Protein AF-A0A1F6EEN8-F1 (afdb_monomer)

Mean predicted aligned error: 21.44 Å

Sequence (110 aa):
MDQMNQPQQTGQVPPGIPPQPKTPKPIGPIVGIVVIVIILIIGGFYLWGERLVKNGYPGNGQYQTENAAPDAQTAALEKQGTSDTASSIEADLKATDLDSLDSGFDSSAL

Radius of gyration: 44.81 Å; Cα contacts (8 Å, |Δi|>4): 16; chains: 1; bounding box: 64×47×132 Å

Secondary structure (DSSP, 8-state):
-----PPP----PPPPPPPPP-PPPP-HHHHHHHHHHHHHHHHHHHHHHHHHHHS-STTS-------PPPPHHHHHHT------SHHHHHHHHHHS--HHHHTT------

Solvent-accessible surface area (backbone atoms only — not comparable to full-atom values): 7413 Å² total; per-residue (Å²): 139,81,86,81,81,75,81,82,80,76,81,78,74,77,84,76,78,74,83,76,81,81,74,79,79,80,58,65,67,58,55,53,51,52,54,52,52,53,52,49,52,51,51,50,50,51,61,51,48,51,48,46,68,74,41,41,60,98,84,48,75,71,65,77,79,67,84,61,75,67,51,77,65,56,54,55,67,69,67,62,76,95,53,92,46,72,71,48,48,55,49,47,61,70,68,55,77,63,73,67,60,62,72,74,65,73,76,85,83,124

pLDDT: mean 74.29, std 15.77, range [44.62, 97.56]

Organism: NCBI:txid1798508

Foldseek 3Di:
DDPDDDPDD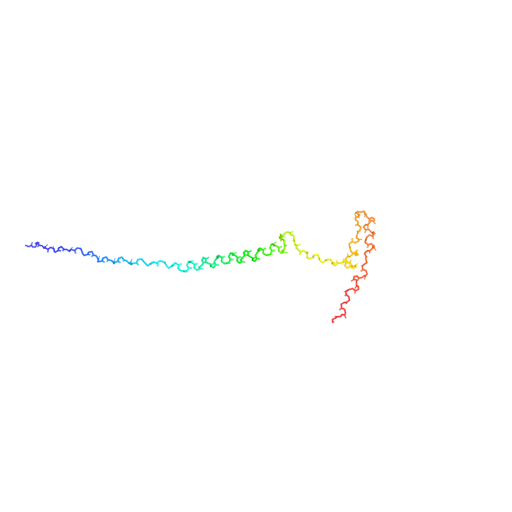DDDDPPDDPPDPDDDDDCVVVVVVVVVVVVCVVVVCVVVVVCCVVQPDPVDGPPVPPPPDQPPVRVLVVPQDPDPDPVSVVVRVVSDDPVVVVVVPPPPPD

Structure (mmCIF, N/CA/C/O backbone):
data_AF-A0A1F6EEN8-F1
#
_entry.id   AF-A0A1F6EEN8-F1
#
loop_
_atom_site.group_PDB
_atom_site.id
_atom_site.type_symbol
_atom_site.label_atom_id
_atom_site.label_alt_id
_atom_site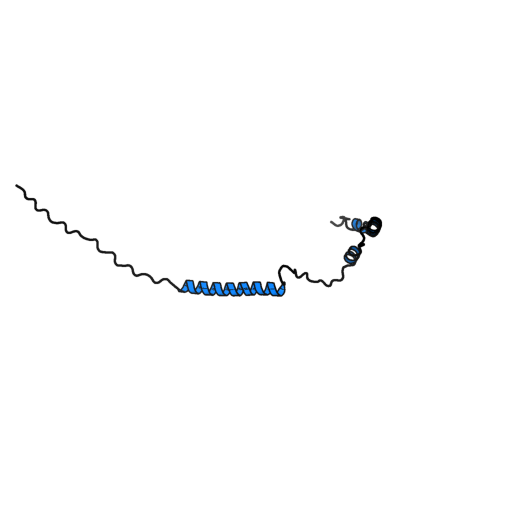.label_comp_id
_atom_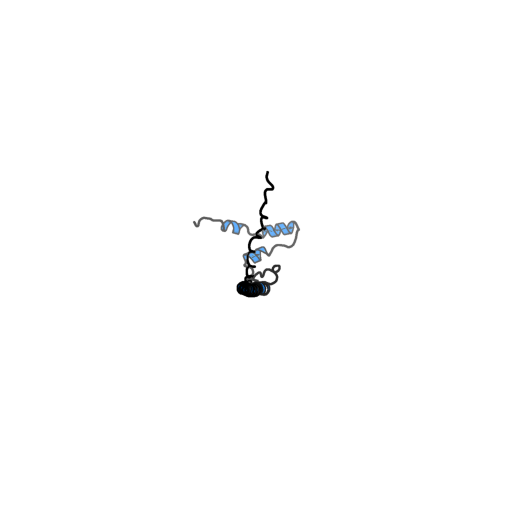site.label_asym_id
_atom_site.label_entity_id
_atom_site.label_seq_id
_atom_site.pdbx_PDB_ins_code
_atom_site.Cartn_x
_atom_site.Cartn_y
_atom_site.Cartn_z
_atom_site.occupancy
_atom_site.B_iso_or_equiv
_atom_site.auth_seq_id
_atom_site.auth_comp_id
_atom_site.auth_asym_id
_atom_site.auth_atom_id
_atom_site.pdbx_PDB_model_num
ATOM 1 N N . MET A 1 1 ? -32.078 36.175 91.862 1.00 48.06 1 MET A N 1
ATOM 2 C CA . MET A 1 1 ? -31.894 36.809 90.546 1.00 48.06 1 MET A CA 1
ATOM 3 C C . MET A 1 1 ? -30.993 35.894 89.731 1.00 48.06 1 MET A C 1
ATOM 5 O O . MET A 1 1 ? -29.799 35.822 89.974 1.00 48.06 1 MET A O 1
ATOM 9 N N . ASP A 1 2 ? -31.673 35.082 88.922 1.00 53.91 2 ASP A N 1
ATOM 10 C CA . ASP A 1 2 ? -31.304 34.536 87.609 1.00 53.91 2 ASP A CA 1
ATOM 11 C C . ASP A 1 2 ? -30.119 33.567 87.470 1.00 53.91 2 ASP A C 1
ATOM 13 O O . ASP A 1 2 ? -29.071 33.894 86.924 1.00 53.91 2 ASP A O 1
ATOM 17 N N . GLN A 1 3 ? -30.360 32.298 87.825 1.00 55.56 3 GLN A N 1
ATOM 18 C CA . GLN A 1 3 ? -29.746 31.174 87.109 1.00 55.56 3 GLN A CA 1
ATOM 19 C C . GLN A 1 3 ? -30.640 30.819 85.913 1.00 55.56 3 GLN A C 1
ATOM 21 O O . GLN A 1 3 ? -31.659 30.144 86.057 1.00 55.56 3 GLN A O 1
ATOM 26 N N . MET A 1 4 ? -30.274 31.318 84.730 1.00 60.03 4 MET A N 1
ATOM 27 C CA . MET A 1 4 ? -30.890 30.921 83.464 1.00 60.03 4 MET A CA 1
ATOM 28 C C . MET A 1 4 ? -30.447 29.502 83.108 1.00 60.03 4 MET A C 1
ATOM 30 O O . MET A 1 4 ? -29.322 29.263 82.676 1.00 60.03 4 MET A O 1
ATOM 34 N N . ASN A 1 5 ? -31.369 28.568 83.296 1.00 64.25 5 ASN A N 1
ATOM 35 C CA . ASN A 1 5 ? -31.290 27.201 82.813 1.00 64.25 5 ASN A CA 1
ATOM 36 C C . ASN A 1 5 ? -31.353 27.215 81.271 1.00 64.25 5 ASN A C 1
ATOM 38 O O . ASN A 1 5 ? -32.419 27.452 80.703 1.00 64.25 5 ASN A O 1
ATOM 42 N N . GLN A 1 6 ? -30.227 27.013 80.580 1.00 67.25 6 GLN A N 1
ATOM 43 C CA . GLN A 1 6 ? -30.236 26.809 79.127 1.00 67.25 6 GLN A CA 1
ATOM 44 C C . GLN A 1 6 ? -30.618 25.352 78.823 1.00 67.25 6 GLN A C 1
ATOM 46 O O . GLN A 1 6 ? -29.950 24.444 79.323 1.00 67.25 6 GLN A O 1
ATOM 51 N N . PRO A 1 7 ? -31.647 25.077 78.001 1.00 60.12 7 PRO A N 1
ATOM 52 C CA . PRO A 1 7 ? -31.867 23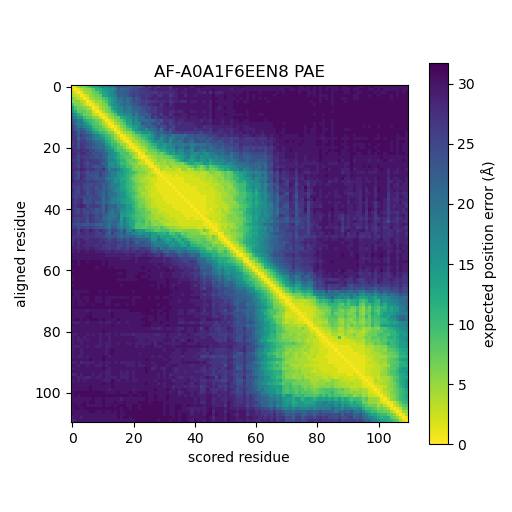.729 77.503 1.00 60.12 7 PRO A CA 1
ATOM 53 C C . PRO A 1 7 ? -30.735 23.359 76.542 1.00 60.12 7 PRO A C 1
ATOM 55 O O . PRO A 1 7 ? -30.407 24.109 75.621 1.00 60.12 7 PRO A O 1
ATOM 58 N N . GLN A 1 8 ? -30.133 22.191 76.762 1.00 52.09 8 GLN A N 1
ATOM 59 C CA . GLN A 1 8 ? -29.136 21.638 75.858 1.00 52.09 8 GLN A CA 1
ATOM 60 C C . GLN A 1 8 ? -29.762 21.410 74.482 1.00 52.09 8 GLN A C 1
ATOM 62 O O . GLN A 1 8 ? -30.694 20.620 74.330 1.00 52.09 8 GLN A O 1
ATOM 67 N N . GLN A 1 9 ? -29.239 22.106 73.475 1.00 55.66 9 GLN A N 1
ATOM 68 C CA . GLN A 1 9 ? -29.523 21.804 72.080 1.00 55.66 9 GLN A CA 1
ATOM 69 C C . GLN A 1 9 ? -28.856 20.468 71.752 1.00 55.66 9 GLN A C 1
ATOM 71 O O . GLN A 1 9 ? -27.650 20.388 71.528 1.00 55.66 9 GLN A O 1
ATOM 76 N N . THR A 1 10 ? -29.641 19.394 71.761 1.00 53.03 10 THR A N 1
ATOM 77 C CA . THR A 1 10 ? -29.237 18.109 71.195 1.00 53.03 10 THR A CA 1
ATOM 78 C C . THR A 1 10 ? -28.947 18.319 69.712 1.00 53.03 10 THR A C 1
ATOM 80 O O . THR A 1 10 ? -29.854 18.654 68.948 1.00 53.03 10 THR A O 1
ATOM 83 N N . GLY A 1 11 ? -27.688 18.151 69.308 1.00 56.59 11 GLY A N 1
ATOM 84 C CA . GLY A 1 11 ? -27.285 18.212 67.908 1.00 56.59 11 GLY A CA 1
ATOM 85 C C . GLY A 1 11 ? -28.054 17.180 67.087 1.00 56.59 11 GLY A C 1
ATOM 86 O O . GLY A 1 11 ? -27.851 15.978 67.241 1.00 56.59 11 GLY A O 1
ATOM 87 N N . GLN A 1 12 ? -28.947 17.648 66.218 1.00 55.06 12 GLN A N 1
ATOM 88 C CA . GLN A 1 12 ? -29.545 16.810 65.188 1.00 55.06 12 GLN A CA 1
ATOM 89 C C . GLN A 1 12 ? -28.522 16.650 64.064 1.00 55.06 12 GLN A C 1
ATOM 91 O O . GLN A 1 12 ? -28.271 17.571 63.289 1.00 55.06 12 GLN A O 1
ATOM 96 N N . VAL A 1 13 ? -27.906 15.473 63.997 1.00 65.62 13 VAL A N 1
ATOM 97 C CA . VAL A 1 13 ? -27.183 15.014 62.807 1.00 65.62 13 VAL A CA 1
ATOM 98 C C . VAL A 1 13 ? -28.207 14.872 61.672 1.00 65.62 13 VAL A C 1
ATOM 100 O O . VAL A 1 13 ? -29.217 14.192 61.876 1.00 65.62 13 VAL A O 1
ATOM 103 N N . PRO A 1 14 ? -28.002 15.498 60.497 1.00 70.56 14 PRO A N 1
ATOM 104 C CA . PRO A 1 14 ? -28.895 15.320 59.358 1.00 70.56 14 PRO A CA 1
ATOM 105 C C . PRO A 1 14 ? -29.033 13.828 59.011 1.00 70.56 14 PRO A C 1
ATOM 107 O O . PRO A 1 14 ? -28.020 13.120 59.022 1.00 70.56 14 PRO A O 1
ATOM 110 N N . PRO A 1 15 ? -30.240 13.330 58.688 1.00 70.94 15 PRO A N 1
ATOM 111 C CA . PRO A 1 15 ? -30.422 11.958 58.236 1.00 70.94 15 PRO A CA 1
ATOM 112 C C . PRO A 1 15 ? -29.534 11.690 57.019 1.00 70.94 15 PRO A C 1
ATOM 114 O O . PRO A 1 15 ? -29.614 12.393 56.010 1.00 70.94 15 PRO A O 1
ATOM 117 N N . GLY A 1 16 ? -28.659 10.690 57.135 1.00 72.25 16 GLY A N 1
ATOM 118 C CA . GLY A 1 16 ? -27.762 10.283 56.063 1.00 72.25 16 GLY A CA 1
ATOM 119 C C . GLY A 1 16 ? -28.547 9.902 54.811 1.00 72.25 16 GLY A C 1
ATOM 120 O O . GLY A 1 16 ? -29.500 9.126 54.872 1.00 72.25 16 GLY A O 1
ATOM 121 N N . ILE A 1 17 ? -28.136 10.458 53.672 1.00 74.25 17 ILE A N 1
ATOM 122 C CA . ILE A 1 17 ? -28.636 10.070 52.353 1.00 74.25 17 ILE A CA 1
ATOM 123 C C . ILE A 1 17 ? -28.385 8.560 52.203 1.00 74.25 17 ILE A C 1
ATOM 125 O O . ILE A 1 17 ? -27.242 8.126 52.390 1.00 74.25 17 ILE A O 1
ATOM 129 N N . PRO A 1 18 ? -29.409 7.743 51.897 1.00 76.44 18 PRO A N 1
ATOM 130 C CA . PRO A 1 18 ? -29.212 6.315 51.709 1.00 76.44 18 PRO A CA 1
ATOM 131 C C . PRO A 1 18 ? -28.190 6.081 50.585 1.00 76.44 18 PRO A C 1
ATOM 133 O O . PRO A 1 18 ? -28.225 6.789 49.573 1.00 76.44 18 PRO A O 1
ATOM 136 N N . PRO A 1 19 ? -27.268 5.111 50.737 1.00 75.38 19 PRO A N 1
ATOM 137 C CA . PRO A 1 19 ? -26.297 4.802 49.699 1.00 75.38 19 PRO A CA 1
ATOM 138 C C . PRO A 1 19 ? -27.038 4.454 48.408 1.00 75.38 19 PRO A C 1
ATOM 140 O O . PRO A 1 19 ? -27.835 3.515 48.370 1.00 75.38 19 PRO A O 1
ATOM 143 N N . GLN A 1 20 ? -26.801 5.237 47.353 1.00 76.75 20 GLN A N 1
ATOM 144 C CA . GLN A 1 20 ? -27.418 4.970 46.060 1.00 76.75 20 GLN A CA 1
ATOM 145 C C . GLN A 1 20 ? -26.939 3.610 45.532 1.00 76.75 20 GLN A C 1
ATOM 147 O O . GLN A 1 20 ? -25.736 3.319 45.580 1.00 76.75 20 GLN A O 1
ATOM 152 N N . PRO A 1 21 ? -27.851 2.770 45.011 1.00 78.06 21 PRO A N 1
ATOM 153 C CA . PRO A 1 21 ? -27.474 1.513 44.392 1.00 78.06 21 PRO A CA 1
ATOM 154 C C . PRO A 1 21 ? -26.582 1.795 43.181 1.00 78.06 21 PRO A C 1
ATOM 156 O O . PRO A 1 21 ? -26.953 2.533 42.268 1.00 78.06 21 PRO A O 1
ATOM 159 N N . LYS A 1 22 ? -25.385 1.202 43.179 1.00 78.81 22 LYS A N 1
ATOM 160 C CA . LYS A 1 22 ? -24.467 1.266 42.039 1.00 78.81 22 LYS A CA 1
ATOM 161 C C . LYS A 1 22 ? -25.143 0.577 40.859 1.00 78.81 22 LYS A C 1
ATOM 163 O O . LYS A 1 22 ? -25.355 -0.633 40.885 1.00 78.81 22 LYS A O 1
ATOM 168 N N . THR A 1 23 ? -25.503 1.346 39.840 1.00 79.44 23 THR A N 1
ATOM 169 C CA . THR A 1 23 ? -26.086 0.803 38.615 1.00 79.44 23 THR A CA 1
ATOM 170 C C . THR A 1 23 ? -25.015 -0.018 37.888 1.00 79.44 23 THR A C 1
ATOM 172 O O . THR A 1 23 ? -23.914 0.494 37.655 1.00 79.44 23 THR A O 1
ATOM 175 N N . PRO A 1 24 ? -25.278 -1.293 37.551 1.00 76.12 24 PRO A N 1
ATOM 176 C CA . PRO A 1 24 ? -24.315 -2.110 36.826 1.00 76.12 24 PRO A CA 1
ATOM 177 C C . PRO A 1 24 ? -24.066 -1.507 35.440 1.00 76.12 24 PRO A C 1
ATOM 179 O O . PRO A 1 24 ? -24.998 -1.104 34.742 1.00 76.12 24 PRO A O 1
ATOM 182 N N . LYS A 1 25 ? -22.794 -1.419 35.040 1.00 80.25 25 LYS A N 1
ATOM 183 C CA . LYS A 1 25 ? -22.420 -0.841 33.745 1.00 80.25 25 LYS A CA 1
ATOM 184 C C . LYS A 1 25 ? -22.898 -1.767 32.613 1.00 80.25 25 LYS A C 1
ATOM 186 O O . LYS A 1 25 ? -22.617 -2.964 32.673 1.00 80.25 25 LYS A O 1
ATOM 191 N N . PRO A 1 26 ? -23.587 -1.254 31.578 1.00 80.12 26 PRO A N 1
ATOM 192 C CA . PRO A 1 26 ? -24.073 -2.084 30.480 1.00 80.12 26 PRO A CA 1
ATOM 193 C C . PRO A 1 26 ? -22.904 -2.594 29.624 1.00 80.12 26 PRO A C 1
ATOM 195 O O . PRO A 1 26 ? -22.146 -1.808 29.058 1.00 80.12 26 PRO A O 1
ATOM 198 N N . ILE A 1 27 ? -22.769 -3.920 29.533 1.00 85.88 27 ILE A N 1
ATOM 199 C CA . ILE A 1 27 ? -21.674 -4.610 28.821 1.00 85.88 27 ILE A CA 1
ATOM 200 C C . ILE A 1 27 ? -22.008 -4.821 27.329 1.00 85.88 27 ILE A C 1
ATOM 202 O O . ILE A 1 27 ? -21.109 -4.902 26.496 1.00 85.88 27 ILE A O 1
ATOM 206 N N . GLY A 1 28 ? -23.294 -4.841 26.961 1.00 90.38 28 GLY A N 1
ATOM 207 C CA . GLY A 1 28 ? -23.759 -5.124 25.594 1.00 90.38 28 GLY A CA 1
ATOM 208 C C . GLY A 1 28 ? -23.141 -4.242 24.496 1.00 90.38 28 GLY A C 1
ATOM 209 O O . GLY A 1 28 ? -22.608 -4.788 23.530 1.00 90.38 28 GLY A O 1
ATOM 210 N N . PRO A 1 29 ? -23.127 -2.901 24.638 1.00 94.56 29 PRO A N 1
ATOM 211 C CA . PRO A 1 29 ? -22.517 -2.023 23.637 1.00 94.56 29 PRO A CA 1
ATOM 212 C C . PRO A 1 29 ? -21.016 -2.265 23.454 1.00 94.56 29 PRO A C 1
ATOM 214 O O . PRO A 1 29 ? -20.510 -2.186 22.339 1.00 94.56 29 PRO A O 1
ATOM 217 N N . ILE A 1 30 ? -20.310 -2.608 24.538 1.00 93.75 30 ILE A N 1
ATOM 218 C CA . ILE A 1 30 ? -18.871 -2.897 24.503 1.00 93.75 30 ILE A CA 1
ATOM 219 C C . ILE A 1 30 ? -18.623 -4.147 23.657 1.00 93.75 30 ILE A C 1
ATOM 221 O O . ILE A 1 30 ? -17.788 -4.124 22.758 1.00 93.75 30 ILE A O 1
ATOM 225 N N . VAL A 1 31 ? -19.391 -5.213 23.894 1.00 95.06 31 VAL A N 1
ATOM 226 C CA . VAL A 1 31 ? -19.279 -6.460 23.123 1.00 95.06 31 VAL A CA 1
ATOM 227 C C . VAL A 1 31 ? -19.602 -6.223 21.645 1.00 95.06 31 VAL A C 1
ATOM 229 O O . VAL A 1 31 ? -18.876 -6.705 20.780 1.00 95.06 31 VAL A O 1
ATOM 232 N N . GLY A 1 32 ? -20.631 -5.425 21.342 1.00 95.75 32 GLY A N 1
ATOM 233 C CA . GLY A 1 32 ? -20.986 -5.074 19.964 1.00 95.75 32 GLY A CA 1
ATOM 234 C C . GLY A 1 32 ? -19.859 -4.355 19.218 1.00 95.75 32 GLY A C 1
ATOM 235 O O . GLY A 1 32 ? -19.521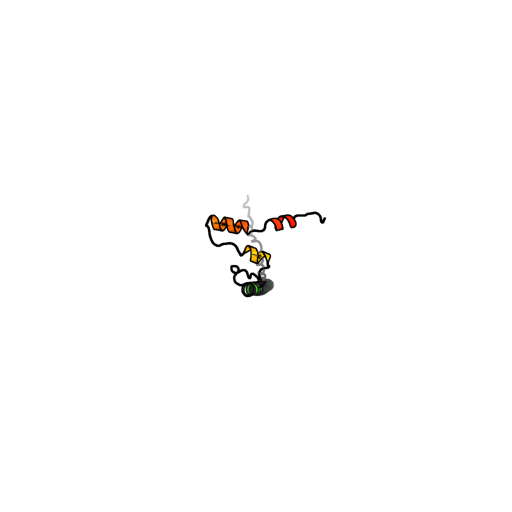 -4.735 18.098 1.00 95.75 32 GLY A O 1
ATOM 236 N N . ILE A 1 33 ? -19.225 -3.365 19.855 1.00 96.81 33 ILE A N 1
ATOM 237 C CA . ILE A 1 33 ? -18.086 -2.639 19.271 1.00 96.81 33 ILE A CA 1
ATOM 238 C C . ILE A 1 33 ? -16.916 -3.589 19.003 1.00 96.81 33 ILE A C 1
ATOM 240 O O . ILE A 1 33 ? -16.321 -3.527 17.930 1.00 96.81 33 ILE A O 1
ATOM 244 N N . VAL A 1 34 ? -16.610 -4.496 19.935 1.00 96.81 34 VAL A N 1
ATOM 245 C CA . VAL A 1 34 ? -15.514 -5.465 19.772 1.00 96.81 34 VAL A CA 1
ATOM 246 C C . VAL A 1 34 ? -15.731 -6.345 18.538 1.00 96.81 34 VAL A C 1
ATOM 248 O O . VAL A 1 34 ? -14.805 -6.523 17.749 1.00 96.81 34 VAL A O 1
ATOM 251 N N . VAL A 1 35 ? -16.952 -6.841 18.318 1.00 97.12 35 VAL A N 1
ATOM 252 C CA . VAL A 1 35 ? -17.276 -7.659 17.136 1.00 97.12 35 VAL A CA 1
ATOM 253 C C . VAL A 1 35 ? -17.104 -6.863 15.841 1.00 97.12 35 VAL A C 1
ATOM 255 O O . VAL A 1 35 ? -16.489 -7.359 14.897 1.00 97.12 35 VAL A O 1
ATOM 258 N N . ILE A 1 36 ? -17.587 -5.618 15.798 1.00 96.75 36 ILE A N 1
ATOM 259 C CA . ILE A 1 36 ? -17.446 -4.750 14.619 1.00 96.75 36 ILE A CA 1
ATOM 260 C C . ILE A 1 36 ? -15.966 -4.501 14.308 1.00 96.75 36 ILE A C 1
ATOM 262 O O . ILE A 1 36 ? -15.554 -4.634 13.159 1.00 96.75 36 ILE A O 1
ATOM 266 N N . VAL A 1 37 ? -15.150 -4.198 15.321 1.00 97.25 37 VAL A N 1
ATOM 267 C CA . VAL A 1 37 ? -13.708 -3.969 15.147 1.00 97.25 37 VAL A CA 1
ATOM 268 C C . VAL A 1 37 ? -13.015 -5.207 14.575 1.00 97.25 37 VAL A C 1
ATOM 270 O O . VAL A 1 37 ? -12.223 -5.072 13.647 1.00 97.25 37 VAL A O 1
ATOM 273 N N . ILE A 1 38 ? -13.344 -6.410 15.054 1.00 97.56 38 ILE A N 1
ATOM 274 C CA . ILE A 1 38 ? -12.781 -7.660 14.516 1.00 97.56 38 ILE A CA 1
ATOM 275 C C . ILE A 1 38 ? -13.140 -7.832 13.032 1.00 97.56 38 ILE A C 1
ATOM 277 O O . ILE A 1 38 ? -12.264 -8.138 12.224 1.00 97.56 38 ILE A O 1
ATOM 281 N N . ILE A 1 39 ? -14.398 -7.586 12.652 1.00 96.94 39 ILE A N 1
ATOM 282 C CA . ILE A 1 39 ? -14.842 -7.678 11.252 1.00 96.94 39 ILE A CA 1
ATOM 283 C C . ILE A 1 39 ? -14.116 -6.650 10.377 1.00 96.94 39 ILE A C 1
ATOM 285 O O . ILE A 1 39 ? -13.686 -6.990 9.278 1.00 96.94 39 ILE A O 1
ATOM 289 N N . LEU A 1 40 ? -13.933 -5.415 10.856 1.00 96.12 40 LEU A N 1
ATOM 290 C CA . LEU A 1 40 ? -13.209 -4.373 10.120 1.00 96.12 40 LEU A CA 1
ATOM 291 C C . LEU A 1 40 ? -11.725 -4.700 9.954 1.00 96.12 40 LEU A C 1
ATOM 293 O O . LEU A 1 40 ? -11.172 -4.446 8.889 1.00 96.12 40 LEU A O 1
ATOM 297 N N . ILE A 1 41 ? -11.090 -5.287 10.971 1.00 96.44 41 ILE A N 1
ATOM 298 C CA . ILE A 1 41 ? -9.705 -5.758 10.883 1.00 96.44 41 ILE A CA 1
ATOM 299 C C . ILE A 1 41 ? -9.603 -6.840 9.805 1.00 96.44 41 ILE A C 1
ATOM 301 O O . ILE A 1 41 ? -8.791 -6.711 8.894 1.00 96.44 41 ILE A O 1
ATOM 305 N N . ILE A 1 42 ? -10.458 -7.865 9.854 1.00 96.00 42 ILE A N 1
ATOM 306 C CA . ILE A 1 42 ? -10.460 -8.951 8.864 1.00 96.00 42 ILE A CA 1
ATOM 307 C C . ILE A 1 42 ? -10.755 -8.407 7.462 1.00 96.00 42 ILE A C 1
ATOM 309 O O . ILE A 1 42 ? -10.030 -8.726 6.526 1.00 96.00 42 ILE A O 1
ATOM 313 N N . GLY A 1 43 ? -11.774 -7.559 7.309 1.00 92.88 43 GLY A N 1
ATOM 314 C CA . GLY A 1 43 ? -12.137 -6.949 6.029 1.00 92.88 43 GLY A CA 1
ATOM 315 C C . GLY A 1 43 ? -11.034 -6.048 5.474 1.00 92.88 43 GLY A C 1
ATOM 316 O O . GLY A 1 43 ? -10.707 -6.132 4.292 1.00 92.88 43 GLY A O 1
ATOM 317 N N . GLY A 1 44 ? -10.408 -5.239 6.330 1.00 92.31 44 GLY A N 1
ATOM 318 C CA . GLY A 1 44 ? -9.270 -4.394 5.979 1.00 92.31 44 GLY A CA 1
ATOM 319 C C . GLY A 1 44 ? -8.060 -5.212 5.533 1.00 92.31 44 GLY A C 1
ATOM 320 O O . GLY A 1 44 ? -7.495 -4.936 4.477 1.00 92.31 44 GLY A O 1
ATOM 321 N N . PHE A 1 45 ? -7.703 -6.265 6.275 1.00 90.81 45 PHE A N 1
ATOM 322 C CA . PHE A 1 45 ? -6.623 -7.180 5.893 1.00 90.81 45 PHE A CA 1
ATOM 323 C C . PHE A 1 45 ? -6.945 -7.985 4.633 1.00 90.81 45 PHE A C 1
ATOM 325 O O . PHE A 1 45 ? -6.047 -8.209 3.829 1.00 90.81 45 PHE A O 1
ATOM 332 N N . TYR A 1 46 ? -8.200 -8.385 4.422 1.00 88.81 46 TYR A N 1
ATOM 333 C CA . TYR A 1 46 ? -8.631 -9.095 3.217 1.00 88.81 46 TYR A CA 1
ATOM 334 C C . TYR A 1 46 ? -8.478 -8.214 1.968 1.00 88.81 46 TYR A C 1
ATOM 336 O O . TYR A 1 46 ? -7.831 -8.608 0.999 1.00 88.81 46 TYR A O 1
ATOM 344 N N . LEU A 1 47 ? -8.985 -6.977 2.031 1.00 84.69 47 LEU A N 1
ATOM 345 C CA . LEU A 1 47 ? -8.871 -5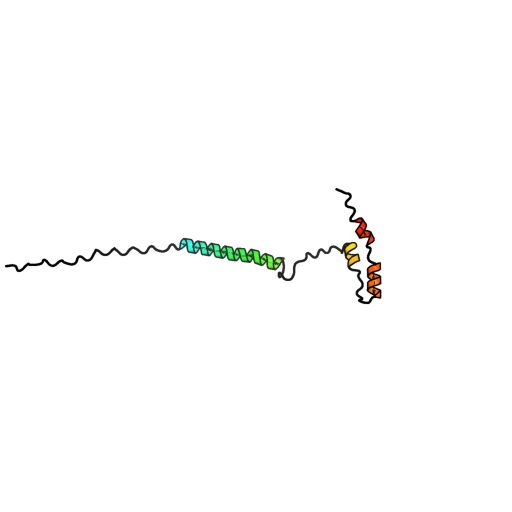.988 0.953 1.00 84.69 47 LEU A CA 1
ATOM 346 C C . LEU A 1 47 ? -7.417 -5.571 0.687 1.00 84.69 47 LEU A C 1
ATOM 348 O O . LEU A 1 47 ? -7.033 -5.359 -0.464 1.00 84.69 47 LEU A O 1
ATOM 352 N N . TRP A 1 48 ? -6.600 -5.434 1.733 1.00 81.88 48 TRP A N 1
ATOM 353 C CA . TRP A 1 48 ? -5.198 -5.034 1.601 1.00 81.88 48 TRP A CA 1
ATOM 354 C C . TRP A 1 48 ? -4.299 -6.186 1.129 1.00 81.88 48 TRP A C 1
ATOM 356 O O . TRP A 1 48 ? -3.431 -5.983 0.280 1.00 81.88 48 TRP A O 1
ATOM 366 N N . GLY A 1 49 ? -4.554 -7.407 1.604 1.00 76.56 49 GLY A N 1
ATOM 367 C CA . GLY A 1 49 ? -3.844 -8.618 1.199 1.00 76.56 49 GLY A CA 1
ATOM 368 C C . GLY A 1 49 ? -4.040 -8.950 -0.278 1.00 76.56 49 GLY A C 1
ATOM 369 O O . GLY A 1 49 ? -3.067 -9.255 -0.966 1.00 76.56 49 GLY A O 1
ATOM 370 N N . GLU A 1 50 ? -5.261 -8.806 -0.808 1.00 70.19 50 GLU A N 1
ATOM 371 C CA . GLU A 1 50 ? -5.515 -9.025 -2.237 1.00 70.19 50 GLU A CA 1
ATOM 372 C C . GLU A 1 50 ? -4.725 -8.039 -3.111 1.00 70.19 50 GLU A C 1
ATOM 374 O O . GLU A 1 50 ? -4.186 -8.431 -4.145 1.00 70.19 50 GLU A O 1
ATOM 379 N N . ARG A 1 51 ? -4.571 -6.779 -2.676 1.00 64.62 51 ARG A N 1
ATOM 380 C CA . ARG A 1 51 ? -3.752 -5.794 -3.399 1.00 64.62 51 ARG A CA 1
ATOM 381 C C . ARG A 1 51 ? -2.263 -6.123 -3.370 1.00 64.62 51 ARG A C 1
ATOM 383 O O . ARG A 1 51 ? -1.607 -5.917 -4.382 1.00 64.62 51 ARG A O 1
ATOM 390 N N . LEU A 1 52 ? -1.731 -6.653 -2.269 1.00 63.41 52 LEU A N 1
ATOM 391 C CA . LEU A 1 52 ? -0.320 -7.056 -2.184 1.00 63.41 52 LEU A CA 1
ATOM 392 C C . LEU A 1 52 ? -0.006 -8.277 -3.061 1.00 63.41 52 LEU A C 1
ATOM 394 O O . LEU A 1 52 ? 1.077 -8.359 -3.634 1.00 63.41 52 LEU A O 1
ATOM 398 N N . VAL A 1 53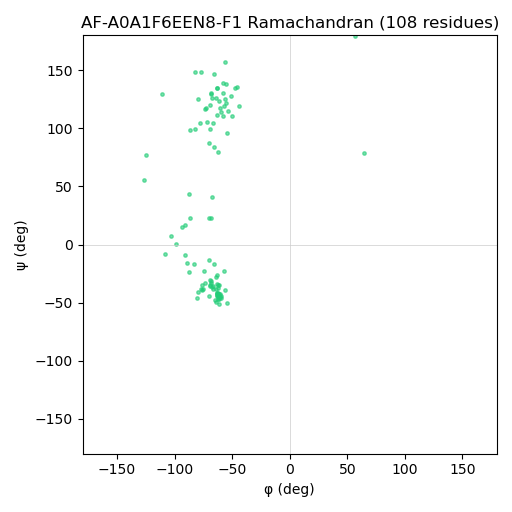 ? -0.954 -9.209 -3.191 1.00 64.56 53 VAL A N 1
ATOM 399 C CA . VAL A 1 53 ? -0.788 -10.413 -4.020 1.00 64.56 53 VAL A CA 1
ATOM 400 C C . VAL A 1 53 ? -1.021 -10.115 -5.504 1.00 64.56 53 VAL A C 1
ATOM 402 O O . VAL A 1 53 ? -0.257 -10.597 -6.335 1.00 64.56 53 VAL A O 1
ATOM 405 N N . LYS A 1 54 ? -2.028 -9.300 -5.858 1.00 60.59 54 LYS A N 1
ATOM 406 C CA . LYS A 1 54 ? -2.297 -8.930 -7.260 1.00 60.59 54 LYS A CA 1
ATOM 407 C C . LYS A 1 54 ? -1.330 -7.893 -7.821 1.00 60.59 54 LYS A C 1
ATOM 409 O O . LYS A 1 54 ? -1.008 -7.976 -8.999 1.00 60.59 54 LYS A O 1
ATOM 414 N N . ASN A 1 55 ? -0.863 -6.938 -7.016 1.00 56.78 55 ASN A N 1
ATOM 415 C CA . ASN A 1 55 ? -0.016 -5.853 -7.523 1.00 56.78 55 ASN A CA 1
ATOM 416 C C . ASN A 1 55 ? 1.477 -6.079 -7.282 1.00 56.78 55 ASN A C 1
ATOM 418 O O . ASN A 1 55 ? 2.275 -5.220 -7.644 1.00 56.78 55 ASN A O 1
ATOM 422 N N . GLY A 1 56 ? 1.867 -7.202 -6.672 1.00 53.31 56 GLY A N 1
ATOM 423 C CA . GLY A 1 56 ? 3.216 -7.342 -6.147 1.00 53.31 56 GLY A CA 1
ATOM 424 C C . GLY A 1 56 ? 3.545 -6.221 -5.154 1.00 53.31 56 GLY A C 1
ATOM 425 O O . GLY A 1 56 ? 2.753 -5.331 -4.846 1.00 53.31 56 GLY A O 1
ATOM 426 N N . TYR A 1 57 ? 4.745 -6.275 -4.608 1.00 49.91 57 TYR A N 1
ATOM 427 C CA . TYR A 1 57 ? 5.321 -5.209 -3.798 1.00 49.91 57 TYR A CA 1
ATOM 428 C C . TYR A 1 57 ? 5.108 -3.824 -4.464 1.00 49.91 57 TYR A C 1
ATOM 430 O O . TYR A 1 57 ? 5.400 -3.708 -5.654 1.00 49.91 57 TYR A O 1
ATOM 438 N N . PRO A 1 58 ? 4.710 -2.744 -3.757 1.00 50.59 58 PRO A N 1
ATOM 439 C CA . PRO A 1 58 ? 4.599 -1.391 -4.333 1.00 50.59 58 PRO A CA 1
ATOM 440 C C . PRO A 1 58 ? 5.960 -0.751 -4.705 1.00 50.59 58 PRO A C 1
ATOM 442 O O . PRO A 1 58 ? 6.078 0.467 -4.776 1.00 50.59 58 PRO A O 1
ATOM 445 N N . GLY A 1 59 ? 6.991 -1.569 -4.931 1.00 49.81 59 GLY A N 1
ATOM 446 C CA . GLY A 1 59 ? 8.248 -1.205 -5.591 1.00 49.81 59 GLY A CA 1
ATOM 447 C C . GLY A 1 59 ? 8.392 -1.813 -6.990 1.00 49.81 59 GLY A C 1
ATOM 448 O O . GLY A 1 59 ? 9.295 -1.433 -7.725 1.00 49.81 59 GLY A O 1
ATOM 449 N N . ASN A 1 60 ? 7.485 -2.707 -7.385 1.00 49.03 60 ASN A N 1
ATOM 450 C CA . ASN A 1 60 ? 7.474 -3.336 -8.69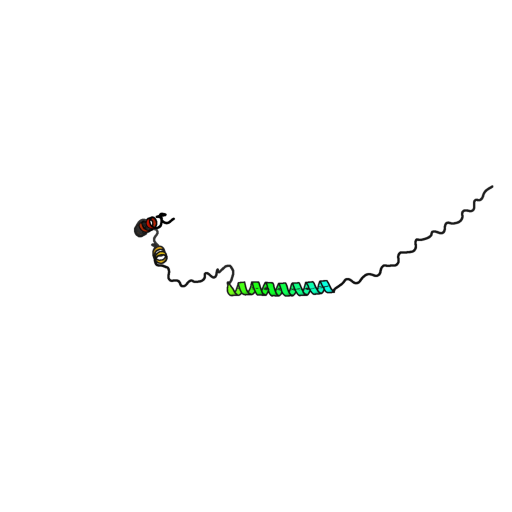5 1.00 49.03 60 ASN A CA 1
ATOM 451 C C . ASN A 1 60 ? 6.091 -3.064 -9.268 1.00 49.03 60 ASN A C 1
ATOM 453 O O . ASN A 1 60 ? 5.212 -3.923 -9.207 1.00 49.03 60 ASN A O 1
ATOM 457 N N . GLY A 1 61 ? 5.878 -1.835 -9.745 1.00 48.34 61 GLY A N 1
ATOM 458 C CA . GLY A 1 61 ? 4.698 -1.527 -10.535 1.00 48.34 61 GLY A CA 1
ATOM 459 C C . GLY A 1 61 ? 4.505 -2.658 -11.534 1.00 48.34 61 GLY A C 1
ATOM 460 O O . GLY A 1 61 ? 5.406 -2.956 -12.317 1.00 48.34 61 GLY A O 1
ATOM 461 N N . GLN A 1 62 ? 3.362 -3.333 -11.449 1.00 44.62 62 GLN A N 1
ATOM 462 C CA . GLN A 1 62 ? 2.848 -4.119 -12.555 1.00 44.62 62 GLN A CA 1
ATOM 463 C C . GLN A 1 62 ? 2.596 -3.101 -13.670 1.00 44.62 62 GLN A C 1
ATOM 465 O O . GLN A 1 62 ? 1.483 -2.612 -13.854 1.00 44.62 62 GLN A O 1
ATOM 470 N N . TYR A 1 63 ? 3.661 -2.714 -14.373 1.00 48.16 63 TYR A N 1
ATOM 471 C CA . TYR A 1 63 ? 3.535 -2.363 -15.765 1.00 48.16 63 TYR A CA 1
ATOM 472 C C . TYR A 1 63 ? 2.849 -3.580 -16.350 1.00 48.16 63 TYR A C 1
ATOM 474 O O . TYR A 1 63 ? 3.377 -4.693 -16.277 1.00 48.16 63 TYR A O 1
ATOM 482 N N . GLN A 1 64 ? 1.625 -3.394 -16.830 1.00 49.59 64 GLN A N 1
ATOM 483 C CA . GLN A 1 64 ? 1.129 -4.315 -17.825 1.00 49.59 64 GLN A CA 1
ATOM 484 C C . GLN A 1 64 ? 2.244 -4.371 -18.862 1.00 49.59 64 GLN A C 1
ATOM 486 O O . GLN A 1 64 ? 2.554 -3.357 -19.484 1.00 49.59 64 GLN A O 1
ATOM 491 N N . THR A 1 65 ? 2.933 -5.504 -18.966 1.00 49.12 65 THR A N 1
ATOM 492 C CA . THR A 1 65 ? 3.708 -5.788 -20.160 1.00 49.12 65 THR A CA 1
ATOM 493 C C . THR A 1 65 ? 2.655 -5.939 -21.243 1.00 49.12 65 THR A C 1
ATOM 495 O O . THR A 1 65 ? 2.174 -7.036 -21.522 1.00 49.12 65 THR A O 1
ATOM 498 N N . GLU A 1 66 ? 2.227 -4.806 -21.799 1.00 49.91 66 GLU A N 1
ATOM 499 C CA . GLU A 1 66 ? 1.801 -4.764 -23.178 1.00 49.91 66 GLU A CA 1
ATOM 500 C C . GLU A 1 66 ? 2.987 -5.329 -23.943 1.00 49.91 66 GLU A C 1
ATOM 502 O O . GLU A 1 66 ? 3.955 -4.650 -24.259 1.00 49.91 66 GLU A O 1
ATOM 507 N N . ASN A 1 67 ? 2.906 -6.623 -24.230 1.00 52.41 67 ASN A N 1
ATOM 508 C CA . ASN A 1 67 ? 3.640 -7.266 -25.305 1.00 52.41 67 ASN A CA 1
ATOM 509 C C . ASN A 1 67 ? 3.100 -6.737 -26.656 1.00 52.41 67 ASN A C 1
ATOM 511 O O . ASN A 1 67 ? 2.864 -7.497 -27.592 1.00 52.41 67 ASN A O 1
ATOM 515 N N . ALA A 1 68 ? 2.826 -5.433 -26.737 1.00 61.91 68 ALA A N 1
ATOM 516 C CA . ALA A 1 68 ? 2.664 -4.725 -27.979 1.00 61.91 68 ALA A CA 1
ATOM 517 C C . ALA A 1 68 ? 4.082 -4.598 -28.523 1.00 61.91 68 ALA A C 1
ATOM 519 O O . ALA A 1 68 ? 4.956 -4.028 -27.871 1.00 61.91 68 ALA A O 1
ATOM 520 N N . ALA A 1 69 ? 4.334 -5.210 -29.680 1.00 67.81 69 ALA A N 1
ATOM 521 C CA . ALA A 1 69 ? 5.545 -4.901 -30.422 1.00 67.81 69 ALA A CA 1
ATOM 522 C C . ALA A 1 69 ? 5.663 -3.369 -30.494 1.00 67.81 69 ALA A C 1
ATOM 524 O O . ALA A 1 69 ? 4.629 -2.730 -30.730 1.00 67.81 69 ALA A O 1
ATOM 525 N N . PRO A 1 70 ? 6.854 -2.790 -30.247 1.00 64.19 70 PRO A N 1
ATOM 526 C CA . PRO A 1 70 ? 7.019 -1.348 -30.315 1.00 64.19 70 PRO A CA 1
ATOM 527 C C . PRO A 1 70 ? 6.457 -0.889 -31.654 1.00 64.19 70 PRO A C 1
ATOM 529 O O . PRO A 1 70 ? 6.764 -1.480 -32.698 1.00 64.19 70 PRO A O 1
ATOM 532 N N . ASP A 1 71 ? 5.564 0.101 -31.618 1.00 75.69 71 ASP A N 1
ATOM 533 C CA . ASP A 1 71 ? 5.068 0.676 -32.857 1.00 75.69 71 ASP A CA 1
ATOM 534 C C . ASP A 1 71 ? 6.262 1.182 -33.683 1.00 75.69 71 ASP A C 1
ATOM 536 O O . ASP A 1 71 ? 7.366 1.412 -33.175 1.00 75.69 71 ASP A O 1
ATOM 540 N N . ALA A 1 72 ? 6.072 1.291 -34.996 1.00 72.50 72 ALA A N 1
ATOM 541 C CA . ALA A 1 72 ? 7.168 1.603 -35.910 1.00 72.50 72 ALA A CA 1
ATOM 542 C C . ALA A 1 72 ? 7.882 2.926 -35.565 1.00 72.50 72 ALA A C 1
ATOM 544 O O . ALA A 1 72 ? 9.037 3.110 -35.939 1.00 72.50 72 ALA A O 1
ATOM 545 N N . GLN A 1 73 ? 7.207 3.826 -34.845 1.00 70.75 73 GLN A N 1
ATOM 546 C CA . GLN A 1 73 ? 7.738 5.114 -34.415 1.00 70.75 73 GLN A CA 1
ATOM 547 C C . GLN A 1 73 ? 8.619 4.941 -33.171 1.00 70.75 73 GLN A C 1
ATOM 549 O O . GLN A 1 73 ? 9.757 5.399 -33.155 1.00 70.75 73 GLN A O 1
ATOM 554 N N . THR A 1 74 ? 8.161 4.185 -32.176 1.00 75.69 74 THR A N 1
ATOM 555 C CA . THR A 1 74 ? 8.914 3.837 -30.965 1.00 75.69 74 THR A CA 1
ATOM 556 C C . THR A 1 74 ? 10.160 3.019 -31.305 1.00 75.69 74 THR A C 1
ATOM 558 O O . THR A 1 74 ? 11.256 3.350 -30.861 1.00 75.69 74 THR A O 1
ATOM 561 N N . ALA A 1 75 ? 10.035 2.019 -32.183 1.00 77.94 75 ALA A N 1
ATOM 562 C CA . ALA A 1 75 ? 11.164 1.204 -32.640 1.00 77.94 75 ALA A CA 1
ATOM 563 C C . ALA A 1 75 ? 12.218 2.015 -33.421 1.00 77.94 75 ALA A C 1
ATOM 565 O O . ALA A 1 75 ? 13.398 1.662 -33.432 1.00 77.94 75 ALA A O 1
ATOM 566 N N . ALA A 1 76 ? 11.803 3.097 -34.088 1.00 74.00 76 ALA A N 1
ATOM 567 C CA . ALA A 1 76 ? 12.717 4.011 -34.765 1.00 74.00 76 ALA A CA 1
ATOM 568 C C . ALA A 1 76 ? 13.463 4.914 -33.771 1.00 74.00 76 ALA A C 1
ATOM 570 O O . ALA A 1 76 ? 14.660 5.135 -33.945 1.00 74.00 76 ALA A O 1
ATOM 571 N N . LEU A 1 77 ? 12.792 5.376 -32.710 1.00 73.06 77 LEU A N 1
ATOM 572 C CA . LEU A 1 77 ? 13.403 6.180 -31.644 1.00 73.06 77 LEU A CA 1
ATOM 573 C C . LEU A 1 77 ? 14.405 5.380 -30.799 1.00 73.06 77 LEU A C 1
ATOM 575 O O . LEU A 1 77 ? 15.416 5.924 -30.365 1.00 73.06 77 LEU A O 1
ATOM 579 N N . GLU A 1 78 ? 14.174 4.082 -30.602 1.00 78.12 78 GLU A N 1
ATOM 580 C CA . GLU A 1 78 ? 15.103 3.195 -29.884 1.00 78.12 78 GLU A CA 1
ATOM 581 C C . GLU A 1 78 ? 16.404 2.913 -30.658 1.00 78.12 78 GLU A C 1
ATOM 583 O O . GLU A 1 78 ? 17.380 2.423 -30.087 1.00 78.12 78 GLU A O 1
ATOM 588 N N . LYS A 1 79 ? 16.460 3.242 -31.955 1.00 77.81 79 LYS A N 1
ATOM 589 C CA . LYS A 1 79 ? 17.617 3.007 -32.829 1.00 77.81 79 LYS A CA 1
ATOM 590 C C . LYS A 1 79 ? 18.636 4.160 -32.792 1.00 77.81 79 LYS A C 1
ATOM 592 O O . LYS A 1 79 ? 19.158 4.561 -33.831 1.00 77.81 79 LYS A O 1
ATOM 597 N N . GLN A 1 80 ? 18.934 4.682 -31.605 1.00 80.38 80 GLN A N 1
ATOM 598 C CA . GLN A 1 80 ? 20.013 5.655 -31.409 1.00 80.38 80 GLN A CA 1
ATOM 599 C C . GLN A 1 80 ? 21.374 4.946 -31.279 1.00 80.38 80 GLN A C 1
ATOM 601 O O . GLN A 1 80 ? 21.462 3.819 -30.782 1.00 80.38 80 GLN A O 1
ATOM 606 N N . GLY A 1 81 ? 22.455 5.589 -31.725 1.00 84.19 81 GLY A N 1
ATOM 607 C CA . GLY A 1 81 ? 23.809 5.098 -31.512 1.00 84.19 81 GLY A CA 1
ATOM 608 C C . GLY A 1 81 ? 24.200 5.104 -30.031 1.00 84.19 81 GLY A C 1
ATOM 609 O O . GLY A 1 81 ? 23.821 5.979 -29.260 1.00 84.19 81 GLY A O 1
ATOM 610 N N . THR A 1 82 ? 25.016 4.132 -29.617 1.00 86.50 82 THR A N 1
ATOM 611 C CA . THR A 1 82 ? 25.537 4.032 -28.237 1.00 86.50 82 THR A CA 1
ATOM 612 C C . THR A 1 82 ? 26.902 4.704 -28.066 1.00 86.50 82 THR A C 1
ATOM 614 O O . THR A 1 82 ? 27.645 4.377 -27.142 1.00 86.50 82 THR A O 1
ATOM 617 N N . SER A 1 83 ? 27.313 5.534 -29.025 1.00 91.31 83 SER A N 1
ATOM 618 C CA . SER A 1 83 ? 28.663 6.088 -29.100 1.00 91.31 83 SER A CA 1
ATOM 619 C C . SER A 1 83 ? 28.647 7.585 -28.824 1.00 91.31 83 SER A C 1
ATOM 621 O O . SER A 1 83 ? 27.940 8.333 -29.493 1.00 91.31 83 SER A O 1
ATOM 623 N N . ASP A 1 84 ? 29.517 8.020 -27.916 1.00 88.75 84 ASP A N 1
ATOM 624 C CA . ASP A 1 84 ? 29.637 9.420 -27.488 1.00 88.75 84 ASP A CA 1
ATOM 625 C C . ASP A 1 84 ? 30.659 10.226 -28.309 1.00 88.75 84 ASP A C 1
ATOM 627 O O . ASP A 1 84 ? 31.145 11.277 -27.885 1.00 88.75 84 ASP A O 1
ATOM 631 N N . THR A 1 85 ? 31.055 9.731 -29.483 1.00 95.25 85 THR A N 1
ATOM 632 C CA . THR A 1 85 ? 31.963 10.481 -30.356 1.00 95.25 85 THR A CA 1
ATOM 633 C C . THR A 1 85 ? 31.212 11.591 -31.088 1.00 95.25 85 THR A C 1
ATOM 635 O O . THR A 1 85 ? 30.052 11.437 -31.457 1.00 95.25 85 THR A O 1
ATOM 638 N N . ALA A 1 86 ? 31.882 12.709 -31.379 1.00 92.75 86 ALA A N 1
ATOM 639 C CA . ALA A 1 86 ? 31.253 13.797 -32.135 1.00 92.75 86 ALA A CA 1
ATOM 640 C C . ALA A 1 86 ? 30.701 13.318 -33.495 1.00 92.75 86 ALA A C 1
ATOM 642 O O . ALA A 1 86 ? 29.595 13.680 -33.885 1.00 92.75 86 ALA A O 1
ATOM 643 N N . SER A 1 87 ? 31.429 12.426 -34.176 1.00 93.06 87 SER A N 1
ATOM 644 C CA . SER A 1 87 ? 31.007 11.883 -35.470 1.00 93.06 87 SER A CA 1
ATOM 645 C C . SER A 1 87 ? 29.778 10.973 -35.385 1.00 93.06 87 SER A C 1
ATOM 647 O O . SER A 1 87 ? 29.032 10.909 -36.360 1.00 93.06 87 SER A O 1
ATOM 649 N N . SER A 1 88 ? 29.575 10.246 -34.281 1.00 92.00 88 SER A N 1
ATOM 650 C CA . SER A 1 88 ? 28.397 9.384 -34.108 1.00 92.00 88 SER A CA 1
ATOM 651 C C . SER A 1 88 ? 27.154 10.201 -33.775 1.00 92.00 88 SER A C 1
ATOM 653 O O . SER A 1 88 ? 26.105 9.963 -34.359 1.00 92.00 88 SER A O 1
ATOM 655 N N . ILE A 1 89 ? 27.293 11.238 -32.946 1.00 90.62 89 ILE A N 1
ATOM 656 C CA . ILE A 1 89 ? 26.196 12.165 -32.633 1.00 90.62 89 ILE A CA 1
ATOM 657 C C . ILE A 1 89 ? 25.728 12.902 -33.898 1.00 90.62 89 ILE A C 1
ATOM 659 O O . ILE A 1 89 ? 24.531 13.007 -34.145 1.00 90.62 89 ILE A O 1
ATOM 663 N N . GLU A 1 90 ? 26.650 13.375 -34.744 1.00 91.56 90 GLU A N 1
ATOM 664 C CA . GLU A 1 90 ? 26.286 14.014 -36.018 1.00 91.56 90 GLU A CA 1
ATOM 665 C C . GLU A 1 90 ? 25.571 13.062 -36.985 1.00 91.56 90 GLU A C 1
ATOM 667 O O . GLU A 1 90 ? 24.720 13.499 -37.762 1.00 91.56 90 GLU A O 1
ATOM 672 N N . ALA A 1 91 ? 25.925 11.775 -36.970 1.00 89.56 91 ALA A N 1
ATOM 673 C CA . ALA A 1 91 ? 25.266 10.765 -37.788 1.00 89.56 91 ALA A CA 1
ATOM 674 C C . ALA A 1 91 ? 23.840 10.489 -37.291 1.00 89.56 91 ALA A C 1
ATOM 676 O O . ALA A 1 91 ? 22.915 10.472 -38.102 1.00 89.56 91 ALA A O 1
ATOM 677 N N . ASP A 1 92 ? 23.658 10.353 -35.977 1.00 90.06 92 ASP A N 1
ATOM 678 C CA . ASP A 1 92 ? 22.352 10.129 -35.354 1.00 90.06 92 ASP A CA 1
ATOM 679 C C . ASP A 1 92 ? 21.410 11.316 -35.598 1.00 90.06 92 ASP A C 1
ATOM 681 O O . ASP A 1 92 ? 20.271 11.132 -36.016 1.00 90.06 92 ASP A O 1
ATOM 685 N N . LEU A 1 93 ? 21.901 12.552 -35.452 1.00 88.88 93 LEU A N 1
ATOM 686 C CA . LEU A 1 93 ? 21.114 13.762 -35.719 1.00 88.88 93 LEU A CA 1
ATOM 687 C C . LEU A 1 93 ? 20.658 13.873 -37.179 1.00 88.88 93 LEU A C 1
ATOM 689 O O . LEU A 1 93 ? 19.564 14.365 -37.435 1.00 88.88 93 LEU A O 1
ATOM 693 N N . LYS A 1 94 ? 21.476 13.416 -38.136 1.00 87.38 94 LYS A N 1
ATOM 694 C CA . LYS A 1 94 ? 21.105 13.376 -39.562 1.00 87.38 94 LYS A CA 1
ATOM 695 C C . LYS A 1 94 ? 20.109 12.266 -39.887 1.00 87.38 94 LYS A C 1
ATOM 697 O O . LYS A 1 94 ? 19.449 12.343 -40.918 1.00 87.38 94 LYS A O 1
ATOM 702 N N . ALA A 1 95 ? 20.046 11.226 -39.059 1.00 86.00 95 ALA A N 1
ATOM 703 C CA . ALA A 1 95 ? 19.098 10.130 -39.211 1.00 86.00 95 ALA A CA 1
ATOM 704 C C . ALA A 1 95 ? 17.719 10.452 -38.606 1.00 86.00 95 ALA A C 1
ATOM 706 O O . ALA A 1 95 ? 16.746 9.779 -38.940 1.00 86.00 95 ALA A O 1
ATOM 707 N N . THR A 1 96 ? 17.624 11.473 -37.749 1.00 85.19 96 THR A N 1
ATOM 708 C CA . THR A 1 96 ? 16.356 11.961 -37.197 1.00 85.19 96 THR A CA 1
ATOM 709 C C . THR A 1 96 ? 15.548 12.713 -38.261 1.00 85.19 96 THR A C 1
ATOM 711 O O . THR A 1 96 ? 15.971 13.760 -38.748 1.00 85.19 96 THR A O 1
ATOM 714 N N . ASP A 1 97 ? 14.360 12.204 -38.593 1.00 81.50 97 ASP A N 1
ATOM 715 C CA . ASP A 1 97 ? 13.410 12.841 -39.515 1.00 81.50 97 ASP A CA 1
ATOM 716 C C . ASP A 1 97 ? 12.572 13.912 -38.794 1.00 81.50 97 ASP A C 1
ATOM 718 O O . ASP A 1 97 ? 11.600 13.606 -38.099 1.00 81.50 97 ASP A O 1
ATOM 722 N N . LEU A 1 98 ? 12.965 15.179 -38.954 1.00 83.69 98 LEU A N 1
ATOM 723 C CA . LEU A 1 98 ? 12.273 16.337 -38.377 1.00 83.69 98 LEU A CA 1
ATOM 724 C C . LEU A 1 98 ? 11.178 16.911 -39.289 1.00 83.69 98 LEU A C 1
ATOM 726 O O . LEU A 1 98 ? 10.326 17.653 -38.803 1.00 83.69 98 LEU A O 1
ATOM 730 N N . ASP A 1 99 ? 11.170 16.558 -40.576 1.00 80.94 99 ASP A N 1
ATOM 731 C CA . ASP A 1 99 ? 10.193 17.065 -41.547 1.00 80.94 99 ASP A CA 1
ATOM 732 C C . ASP A 1 99 ? 8.791 16.504 -41.251 1.00 80.94 99 ASP A C 1
ATOM 734 O O . ASP A 1 99 ? 7.773 17.171 -41.442 1.00 80.94 99 ASP A O 1
ATOM 738 N N . SER A 1 100 ? 8.733 15.293 -40.688 1.00 69.94 100 SER A N 1
ATOM 739 C CA . SER A 1 100 ? 7.491 14.675 -40.213 1.00 69.94 100 SER A CA 1
ATOM 740 C C . SER A 1 100 ? 6.812 15.437 -39.061 1.00 69.94 100 SER A C 1
ATOM 742 O O . SER A 1 100 ? 5.587 15.374 -38.931 1.00 69.94 100 SER A O 1
ATOM 744 N N . LEU A 1 101 ? 7.563 16.198 -38.254 1.00 74.94 101 LEU A N 1
ATOM 745 C CA . LEU A 1 101 ? 7.025 16.930 -37.099 1.00 74.94 101 LEU A CA 1
ATOM 746 C C . LEU A 1 101 ? 6.211 18.163 -37.507 1.00 74.94 101 LEU A C 1
ATOM 748 O O . LEU A 1 101 ? 5.228 18.488 -36.842 1.00 74.94 101 LEU A O 1
ATOM 752 N N . ASP A 1 102 ? 6.587 18.823 -38.603 1.00 75.88 102 ASP A N 1
ATOM 753 C CA . ASP A 1 102 ? 5.883 20.007 -39.114 1.00 75.88 102 ASP A CA 1
ATOM 754 C C . ASP A 1 102 ? 4.494 19.631 -39.662 1.00 75.88 102 ASP A C 1
ATOM 756 O O . ASP A 1 102 ? 3.497 20.315 -39.431 1.00 75.88 102 ASP A O 1
ATOM 760 N N . SER A 1 103 ? 4.391 18.448 -40.277 1.00 67.94 103 SER A N 1
ATOM 761 C CA . SER A 1 103 ? 3.138 17.928 -40.843 1.00 67.94 103 SER A CA 1
ATOM 762 C C . SER A 1 103 ? 2.040 17.611 -39.812 1.00 67.94 103 SER A C 1
ATOM 764 O O . SER A 1 103 ? 0.873 17.484 -40.178 1.00 67.94 103 SER A O 1
ATOM 766 N N . GLY A 1 104 ? 2.387 17.495 -38.524 1.00 62.00 104 GLY A N 1
ATOM 767 C CA . GLY A 1 104 ? 1.444 17.218 -37.433 1.00 62.00 104 GLY A CA 1
ATOM 768 C C . GLY A 1 104 ? 0.843 18.461 -36.768 1.00 62.00 104 GLY A C 1
ATOM 769 O O . GLY A 1 104 ? -0.072 18.324 -35.956 1.00 62.00 104 GLY A O 1
ATOM 770 N N . PHE A 1 105 ? 1.342 19.661 -37.090 1.00 60.97 105 PHE A N 1
ATOM 771 C CA . PHE A 1 105 ? 0.930 20.929 -36.470 1.00 60.97 105 PHE A CA 1
ATOM 772 C C . PHE A 1 105 ? -0.003 21.788 -37.337 1.00 60.97 105 PHE A C 1
ATOM 774 O O . PHE A 1 105 ? -0.341 22.908 -36.941 1.00 60.97 105 PHE A O 1
ATOM 781 N N . ASP A 1 106 ? -0.475 21.279 -38.479 1.00 63.31 106 ASP A N 1
ATOM 782 C CA . ASP A 1 106 ? -1.457 21.980 -39.309 1.00 63.31 106 ASP A CA 1
ATOM 783 C C . ASP A 1 10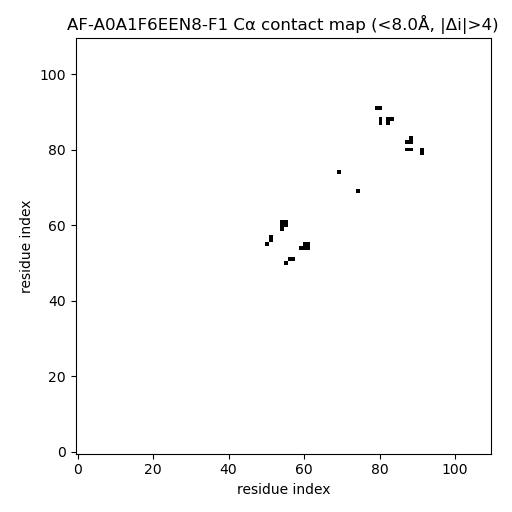6 ? -2.829 22.008 -38.600 1.00 63.31 106 ASP A C 1
ATOM 785 O O . ASP A 1 106 ? -3.675 21.125 -38.736 1.00 63.31 106 ASP A O 1
ATOM 789 N N . SER A 1 107 ? -3.030 23.032 -37.765 1.00 63.31 107 SER A N 1
ATOM 790 C CA . SER A 1 107 ? -4.222 23.280 -36.940 1.00 63.31 107 SER A CA 1
ATOM 791 C C . SER A 1 107 ? -5.467 23.678 -37.757 1.00 63.31 107 SER A C 1
ATOM 793 O O . SER A 1 107 ? -6.378 24.315 -37.227 1.00 63.31 107 SER A O 1
ATOM 795 N N . SER A 1 108 ? -5.550 23.334 -39.041 1.00 61.19 108 SER A N 1
ATOM 796 C CA . SER A 1 108 ? -6.631 23.757 -39.942 1.00 61.19 108 SER A CA 1
ATOM 797 C C . SER A 1 108 ? -7.877 22.850 -39.931 1.00 61.19 108 SER A C 1
ATOM 799 O O . SER A 1 108 ? -8.679 22.882 -40.863 1.00 61.19 108 SER A O 1
ATOM 801 N N . ALA A 1 109 ? -8.103 22.093 -38.851 1.00 56.09 109 ALA A N 1
ATOM 802 C CA . ALA A 1 109 ? -9.316 21.295 -38.641 1.00 56.09 109 ALA A CA 1
ATOM 803 C C . ALA A 1 109 ? -10.009 21.597 -37.296 1.00 56.09 109 ALA A C 1
ATOM 805 O O . ALA A 1 109 ? -10.239 20.685 -36.502 1.00 56.09 109 ALA A O 1
ATOM 806 N N . LEU A 1 110 ? -10.351 22.868 -37.051 1.00 44.88 110 LEU A N 1
ATOM 807 C CA . LEU A 1 110 ? -11.426 23.285 -36.136 1.00 44.88 110 LEU A CA 1
ATOM 808 C C . LEU A 1 110 ? -12.217 24.448 -36.743 1.00 44.88 110 LEU A C 1
ATOM 810 O O . LEU A 1 110 ? -11.581 25.463 -37.105 1.00 44.88 110 LEU A O 1
#